Protein AF-A0A539CQL6-F1 (afdb_monomer_lite)

pLDDT: mean 83.02, std 14.41, range [50.53, 95.88]

Foldseek 3Di:
DDDDDPPPDPDPPPPPDD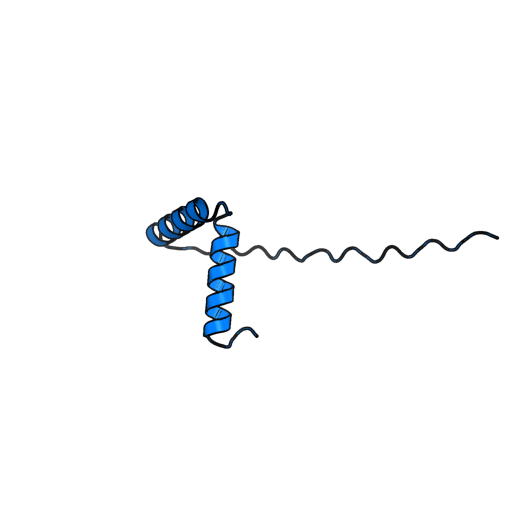DDDDDDPVVVVVLVVVCVVVVHDSVVSVVVVVQVVCVVVVNHD

Secondary structure (DSSP, 8-state):
-PPPPP------------------HHHHHHHHHHHHHTTS-HHHHHHHHHHHHHHHTTS--

Radius of gyration: 19.41 Å; chains: 1; bounding 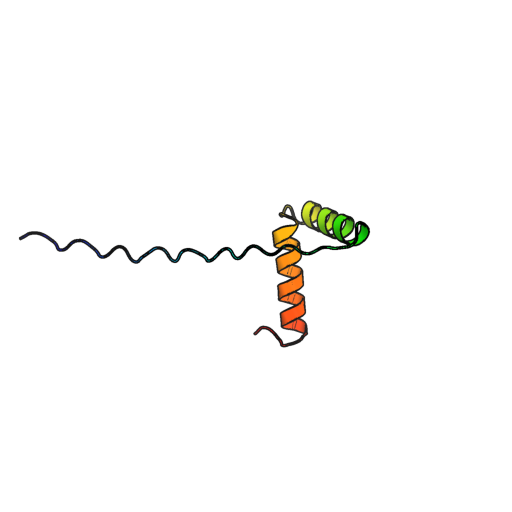box: 29×56×45 Å

Structure (mmCIF, N/CA/C/O backbone):
data_AF-A0A539CQL6-F1
#
_entry.id   AF-A0A539CQL6-F1
#
loop_
_atom_site.group_PDB
_atom_site.id
_atom_site.type_symbol
_atom_site.label_atom_id
_atom_site.label_alt_id
_atom_site.label_comp_id
_atom_site.label_asym_id
_atom_site.label_entity_id
_atom_site.label_seq_id
_atom_site.pdbx_PDB_ins_code
_atom_site.Cartn_x
_atom_site.Cartn_y
_atom_site.Cartn_z
_atom_site.occupancy
_atom_site.B_iso_or_equiv
_atom_site.auth_seq_id
_atom_site.auth_comp_id
_atom_site.auth_asym_id
_atom_site.auth_atom_id
_atom_site.pdbx_PDB_model_num
ATOM 1 N N . MET A 1 1 ? 12.105 47.129 33.953 1.00 50.53 1 MET A N 1
ATOM 2 C CA . MET A 1 1 ? 10.964 46.275 33.552 1.00 50.53 1 MET A CA 1
ATOM 3 C C . MET A 1 1 ? 11.495 45.136 32.684 1.00 50.53 1 MET A C 1
ATOM 5 O O . MET A 1 1 ? 11.991 45.411 31.600 1.00 50.53 1 MET A O 1
ATOM 9 N N . ARG A 1 2 ? 11.506 43.887 33.171 1.00 59.50 2 ARG A N 1
ATOM 10 C CA . ARG A 1 2 ? 11.967 42.716 32.397 1.00 59.50 2 ARG A CA 1
ATOM 11 C C . ARG A 1 2 ? 10.743 42.064 31.743 1.00 59.50 2 ARG A C 1
ATOM 13 O O . ARG A 1 2 ? 9.786 41.759 32.447 1.00 59.50 2 ARG A O 1
ATOM 20 N N . LYS A 1 3 ? 10.746 41.921 30.413 1.00 61.41 3 LYS A N 1
ATOM 21 C CA . LYS A 1 3 ? 9.677 41.244 29.656 1.00 61.41 3 LYS A CA 1
ATOM 22 C C . LYS A 1 3 ? 9.567 39.780 30.121 1.00 61.41 3 LYS A C 1
ATOM 24 O O . LYS A 1 3 ? 10.613 39.169 30.347 1.00 61.41 3 LYS A O 1
ATOM 29 N N . PRO A 1 4 ? 8.359 39.208 30.258 1.00 69.12 4 PRO A N 1
ATOM 30 C CA . PRO A 1 4 ? 8.215 37.787 30.545 1.00 69.12 4 PRO A CA 1
ATOM 31 C C . PRO A 1 4 ? 8.707 36.953 29.346 1.00 69.12 4 PRO A C 1
ATOM 33 O O . PRO A 1 4 ? 8.515 37.369 28.198 1.00 69.12 4 PRO A O 1
ATOM 36 N N . PRO A 1 5 ? 9.354 35.797 29.582 1.00 67.62 5 PRO A N 1
ATOM 37 C CA . PRO A 1 5 ? 9.745 34.886 28.516 1.00 67.62 5 PRO A CA 1
ATOM 38 C C . PRO A 1 5 ? 8.488 34.369 27.808 1.00 67.62 5 PRO A C 1
ATOM 40 O O . PRO A 1 5 ? 7.570 33.854 28.445 1.00 67.62 5 PRO A O 1
ATOM 43 N N . GLN A 1 6 ? 8.439 34.537 26.485 1.00 62.97 6 GLN A N 1
ATOM 44 C CA . GLN A 1 6 ? 7.399 33.945 25.649 1.00 62.97 6 GLN A CA 1
ATOM 45 C C . GLN A 1 6 ? 7.413 32.431 25.861 1.00 62.97 6 GLN A C 1
ATOM 47 O O . GLN A 1 6 ? 8.426 31.775 25.615 1.00 62.97 6 GLN A O 1
ATOM 52 N N . ALA A 1 7 ? 6.288 31.890 26.325 1.00 60.53 7 ALA A N 1
ATOM 53 C CA . ALA A 1 7 ? 6.057 30.461 26.370 1.00 60.53 7 ALA A CA 1
ATOM 54 C C . ALA A 1 7 ? 6.143 29.923 24.936 1.00 60.53 7 ALA A C 1
ATOM 56 O O . ALA A 1 7 ? 5.226 30.094 24.131 1.00 60.53 7 ALA A O 1
ATOM 57 N N . GLN A 1 8 ? 7.281 29.315 24.603 1.00 60.09 8 GLN A N 1
ATOM 58 C CA . GLN A 1 8 ? 7.422 28.511 23.402 1.00 60.09 8 GLN A CA 1
ATOM 59 C C . GLN A 1 8 ? 6.402 27.382 23.522 1.00 60.09 8 GLN A C 1
ATOM 61 O O . GLN A 1 8 ? 6.546 26.482 24.349 1.00 60.09 8 GLN A O 1
ATOM 66 N N . SER A 1 9 ? 5.327 27.475 22.739 1.00 57.19 9 SER A N 1
ATOM 67 C CA . SER A 1 9 ? 4.366 26.387 22.593 1.00 57.19 9 SER A CA 1
ATOM 68 C C . SER A 1 9 ? 5.153 25.124 22.235 1.00 57.19 9 SER A C 1
ATOM 70 O O . SER A 1 9 ? 5.966 25.189 21.308 1.00 57.19 9 SER A O 1
ATOM 72 N N . PRO A 1 10 ? 4.986 23.998 22.954 1.00 54.84 10 PRO A N 1
ATOM 73 C CA . PRO A 1 10 ? 5.712 22.785 22.630 1.00 54.84 10 PRO A CA 1
ATOM 74 C C . PRO A 1 10 ? 5.341 22.413 21.200 1.00 54.84 10 PRO A C 1
ATOM 76 O O . PRO A 1 10 ? 4.176 22.150 20.899 1.00 54.84 10 PRO A O 1
ATOM 79 N N . ALA A 1 11 ? 6.335 22.458 20.312 1.00 56.62 11 ALA A N 1
ATOM 80 C CA . ALA A 1 11 ? 6.216 21.980 18.950 1.00 56.62 11 ALA A CA 1
ATOM 81 C C . ALA A 1 11 ? 5.510 20.625 19.006 1.00 56.62 11 ALA A C 1
ATOM 83 O O . ALA A 1 11 ? 6.021 19.694 19.632 1.00 56.62 11 ALA A O 1
ATOM 84 N N . GLN A 1 12 ? 4.308 20.544 18.429 1.00 54.38 12 GLN A N 1
ATOM 85 C CA . GLN A 1 12 ? 3.547 19.305 18.344 1.00 54.38 12 GLN A CA 1
ATOM 86 C C . GLN A 1 12 ? 4.453 18.269 17.676 1.00 54.38 12 GLN A C 1
ATOM 88 O O . GLN A 1 12 ? 4.637 18.273 16.457 1.00 54.38 12 GLN A O 1
ATOM 93 N N . LYS A 1 13 ? 5.085 17.411 18.484 1.00 55.59 13 LYS A N 1
ATOM 94 C CA . LYS A 1 13 ? 5.849 16.259 18.021 1.00 55.59 13 LYS A CA 1
ATOM 95 C C . LYS A 1 13 ? 4.837 15.412 17.262 1.00 55.59 13 LYS A C 1
ATOM 97 O O . LYS A 1 13 ? 4.029 14.728 17.882 1.00 55.59 13 LYS A O 1
ATOM 102 N N . LYS A 1 14 ? 4.829 15.509 15.928 1.00 62.44 14 LYS A N 1
ATOM 103 C CA . LYS A 1 14 ? 4.052 14.610 15.070 1.00 62.44 14 LYS A CA 1
ATOM 104 C C . LYS A 1 14 ? 4.432 13.195 15.492 1.00 62.44 14 LYS A C 1
ATOM 106 O O . LYS A 1 14 ? 5.569 12.782 15.266 1.00 62.44 14 LYS A O 1
ATOM 111 N N . LEU A 1 15 ? 3.518 12.502 16.168 1.00 62.38 15 LEU A N 1
ATOM 112 C CA . LEU A 1 15 ? 3.675 11.110 16.566 1.00 62.38 15 LEU A CA 1
ATOM 113 C C . LEU A 1 15 ? 3.836 10.299 15.279 1.00 62.38 15 LEU A C 1
ATOM 115 O O . LEU A 1 15 ? 2.866 9.992 14.592 1.00 62.38 15 LEU A O 1
ATOM 119 N N . LYS A 1 16 ? 5.087 10.030 14.895 1.00 67.50 16 LYS A N 1
ATOM 120 C CA . LYS A 1 16 ? 5.399 9.105 13.810 1.00 67.50 16 LYS A CA 1
ATOM 121 C C . LYS A 1 16 ? 5.259 7.702 14.378 1.00 67.50 16 LYS A C 1
ATOM 123 O O . LYS A 1 16 ? 6.214 7.149 14.916 1.00 67.50 16 LYS A O 1
ATOM 128 N N . THR A 1 17 ? 4.055 7.154 14.301 1.00 76.06 17 THR A N 1
ATOM 129 C CA . THR A 1 17 ? 3.837 5.733 14.557 1.00 76.06 17 THR A CA 1
ATOM 130 C C . THR A 1 17 ? 4.361 4.959 13.355 1.00 76.06 17 THR A C 1
ATOM 132 O O . THR A 1 17 ? 3.874 5.139 12.240 1.00 76.06 17 THR A O 1
ATOM 135 N N . ASN A 1 18 ? 5.376 4.124 13.570 1.00 81.44 18 ASN A N 1
ATOM 136 C CA . ASN A 1 18 ? 5.878 3.219 12.542 1.00 81.44 18 ASN A CA 1
ATOM 137 C C . ASN A 1 18 ? 5.098 1.905 12.631 1.00 81.44 18 ASN A C 1
ATOM 139 O O . ASN A 1 18 ? 4.989 1.331 13.713 1.00 81.44 18 ASN A O 1
ATOM 143 N N . PHE A 1 19 ? 4.587 1.418 11.505 1.00 80.19 19 PHE A N 1
ATOM 144 C CA . PHE A 1 19 ? 4.019 0.077 11.399 1.00 80.19 19 PHE A CA 1
ATOM 145 C C . PHE A 1 19 ? 4.630 -0.637 10.193 1.00 80.19 19 PHE A C 1
ATOM 147 O O . PHE A 1 19 ? 4.934 -0.014 9.176 1.00 80.19 19 PHE A O 1
ATOM 154 N N . SER A 1 20 ? 4.824 -1.946 10.327 1.00 85.88 20 SER A N 1
ATOM 155 C CA . SER A 1 20 ? 5.396 -2.797 9.285 1.00 85.88 20 SER A CA 1
ATOM 156 C C . SER A 1 20 ? 4.322 -3.740 8.769 1.00 85.88 20 SER A C 1
ATOM 158 O O . SER A 1 20 ? 3.677 -4.429 9.555 1.00 85.88 20 SER A O 1
ATOM 160 N N . VAL A 1 21 ? 4.154 -3.800 7.450 1.00 85.31 21 VAL A N 1
ATOM 161 C CA . VAL A 1 21 ? 3.207 -4.710 6.796 1.00 85.31 21 VAL A CA 1
ATOM 162 C C . VAL A 1 21 ? 3.990 -5.689 5.938 1.00 85.31 21 VAL A C 1
ATOM 164 O O . VAL A 1 21 ? 4.860 -5.291 5.163 1.00 85.31 21 VAL A O 1
ATOM 167 N N . ARG A 1 22 ? 3.686 -6.981 6.073 1.00 91.88 22 ARG A N 1
ATOM 168 C CA . ARG A 1 22 ? 4.170 -7.999 5.138 1.00 91.88 22 ARG A CA 1
ATOM 169 C C . ARG A 1 22 ? 3.201 -8.051 3.965 1.00 91.88 22 ARG A C 1
ATOM 171 O O . ARG A 1 22 ? 2.031 -8.359 4.155 1.00 91.88 22 ARG A O 1
ATOM 178 N N . ILE A 1 23 ? 3.698 -7.733 2.779 1.00 91.19 23 ILE A N 1
ATOM 179 C CA . ILE A 1 23 ? 2.946 -7.788 1.523 1.00 91.19 23 ILE A CA 1
ATOM 180 C C . ILE A 1 23 ? 3.639 -8.740 0.555 1.00 91.19 23 ILE A C 1
ATOM 182 O O . ILE A 1 23 ? 4.840 -8.996 0.681 1.00 91.19 23 ILE A O 1
ATOM 186 N N . ALA A 1 24 ? 2.879 -9.254 -0.406 1.00 95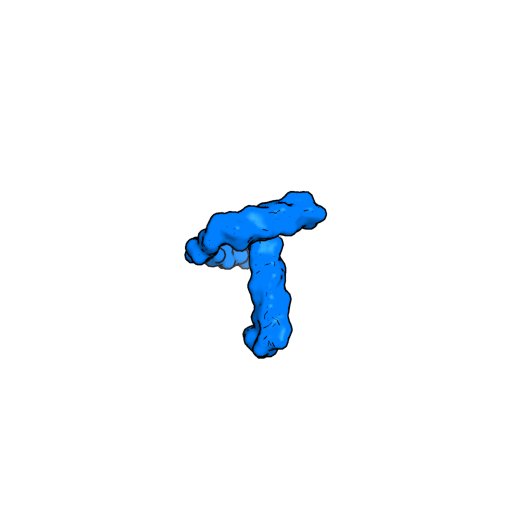.06 24 ALA A N 1
ATOM 187 C CA . ALA A 1 24 ? 3.420 -10.119 -1.438 1.00 95.06 24 ALA A CA 1
ATOM 188 C C . ALA A 1 24 ? 4.419 -9.359 -2.348 1.00 95.06 24 ALA A C 1
ATOM 190 O O . ALA A 1 24 ? 4.329 -8.128 -2.477 1.00 95.06 24 ALA A O 1
ATOM 191 N N . PRO A 1 25 ? 5.399 -10.054 -2.959 1.00 93.88 25 PRO A N 1
ATOM 192 C CA . PRO A 1 25 ? 6.424 -9.418 -3.789 1.00 93.88 25 PRO A CA 1
ATOM 193 C C . PRO A 1 25 ? 5.858 -8.638 -4.983 1.00 93.88 25 PRO A C 1
ATOM 195 O O . PRO A 1 25 ? 6.377 -7.574 -5.318 1.00 93.88 25 PRO A O 1
ATOM 198 N N . ASP A 1 26 ? 4.781 -9.131 -5.593 1.00 95.88 26 ASP A N 1
ATOM 199 C CA . ASP A 1 26 ? 4.073 -8.494 -6.706 1.00 95.88 26 ASP A CA 1
ATOM 200 C C . ASP A 1 26 ? 3.428 -7.166 -6.281 1.00 95.88 26 ASP A C 1
ATOM 202 O O . ASP A 1 26 ? 3.621 -6.144 -6.942 1.00 95.88 26 ASP A O 1
ATOM 206 N N . VAL A 1 27 ? 2.769 -7.138 -5.116 1.00 93.69 27 VAL A N 1
ATOM 207 C CA . VAL A 1 27 ? 2.187 -5.919 -4.536 1.00 93.69 27 VAL A CA 1
ATOM 208 C C . VAL A 1 27 ? 3.280 -4.895 -4.242 1.00 93.69 27 VAL A C 1
ATOM 210 O O . VAL A 1 27 ? 3.120 -3.708 -4.529 1.00 93.69 27 VAL A O 1
ATOM 213 N N . ARG A 1 28 ? 4.428 -5.341 -3.715 1.00 92.62 28 ARG A N 1
ATOM 214 C CA . ARG A 1 28 ? 5.581 -4.463 -3.475 1.00 92.62 28 ARG A CA 1
ATOM 215 C C . ARG A 1 28 ? 6.121 -3.869 -4.777 1.00 92.62 28 ARG A C 1
ATOM 217 O O . ARG A 1 28 ? 6.431 -2.680 -4.810 1.00 92.62 28 ARG A O 1
ATOM 224 N N . ALA A 1 29 ? 6.224 -4.669 -5.837 1.00 94.88 29 ALA A N 1
ATOM 225 C CA . ALA A 1 29 ? 6.672 -4.202 -7.146 1.00 94.88 29 ALA A CA 1
ATOM 2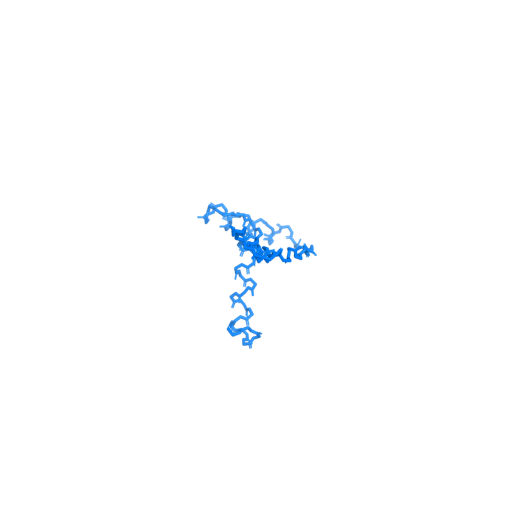26 C C . ALA A 1 29 ? 5.697 -3.176 -7.749 1.00 94.88 29 ALA A C 1
ATOM 228 O O . ALA A 1 29 ? 6.129 -2.124 -8.222 1.00 94.88 29 ALA A O 1
ATOM 229 N N . ALA A 1 30 ? 4.389 -3.437 -7.667 1.00 94.25 30 ALA A N 1
ATOM 230 C CA . ALA A 1 30 ? 3.357 -2.508 -8.120 1.00 94.25 30 ALA A CA 1
ATOM 231 C C . ALA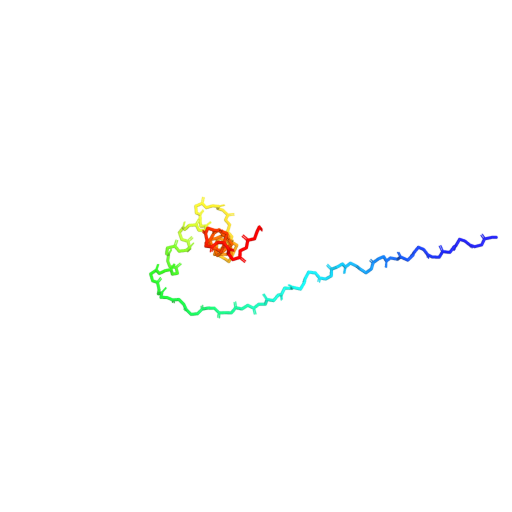 A 1 30 ? 3.400 -1.179 -7.346 1.00 94.25 30 ALA A C 1
ATOM 233 O O . ALA A 1 30 ? 3.346 -0.109 -7.955 1.00 94.25 30 ALA A O 1
ATOM 234 N N . LEU A 1 31 ? 3.568 -1.239 -6.020 1.00 93.31 31 LEU A N 1
ATOM 235 C CA . LEU A 1 31 ? 3.702 -0.054 -5.174 1.00 93.31 31 LEU A CA 1
ATOM 236 C C . LEU A 1 31 ? 4.946 0.767 -5.532 1.00 93.31 31 LEU A C 1
ATOM 238 O O . LEU A 1 31 ? 4.851 1.985 -5.651 1.00 93.31 31 LEU A O 1
ATOM 242 N N . ASN A 1 32 ? 6.096 0.117 -5.729 1.00 94.19 32 ASN A N 1
ATOM 243 C CA . ASN A 1 32 ? 7.325 0.804 -6.130 1.00 94.19 32 ASN A CA 1
ATOM 244 C C . ASN A 1 32 ? 7.159 1.498 -7.486 1.00 94.19 32 ASN A C 1
ATOM 246 O O . ASN A 1 32 ? 7.480 2.674 -7.601 1.00 94.19 32 ASN A O 1
ATOM 250 N N . LYS A 1 33 ? 6.560 0.819 -8.470 1.00 94.81 33 LYS A N 1
ATOM 251 C CA . LYS A 1 33 ? 6.288 1.400 -9.790 1.00 94.81 33 LYS A CA 1
ATOM 252 C C . LYS A 1 33 ? 5.355 2.614 -9.715 1.00 94.81 33 LYS A C 1
ATOM 254 O O . LYS A 1 33 ? 5.542 3.589 -10.440 1.00 94.81 33 LYS A O 1
ATOM 259 N N . ALA A 1 34 ? 4.347 2.571 -8.842 1.00 92.81 34 ALA A N 1
ATOM 260 C CA . ALA A 1 34 ? 3.483 3.723 -8.583 1.00 92.81 34 ALA A CA 1
ATOM 261 C C . ALA A 1 34 ? 4.260 4.877 -7.923 1.00 92.81 34 ALA A C 1
ATOM 263 O O . ALA A 1 34 ? 4.083 6.031 -8.300 1.00 92.81 34 ALA A O 1
ATOM 264 N N . ALA A 1 35 ? 5.157 4.559 -6.987 1.00 93.75 35 ALA A N 1
ATOM 265 C CA . ALA A 1 35 ? 6.000 5.531 -6.301 1.00 93.75 35 ALA A CA 1
ATOM 266 C C . ALA A 1 35 ? 6.968 6.255 -7.247 1.00 93.75 35 ALA A C 1
ATOM 268 O O . ALA A 1 35 ? 7.057 7.480 -7.200 1.00 93.75 35 ALA A O 1
ATOM 269 N N . GLU A 1 36 ? 7.611 5.515 -8.155 1.00 94.50 36 GLU A N 1
ATOM 270 C CA . GLU A 1 36 ? 8.472 6.071 -9.206 1.00 94.50 36 GLU A CA 1
ATOM 271 C C . GLU A 1 36 ? 7.699 7.011 -10.135 1.00 94.50 36 GLU A C 1
ATOM 273 O O . GLU A 1 36 ? 8.180 8.085 -10.480 1.00 94.50 36 GLU A O 1
ATOM 278 N N . ARG A 1 37 ? 6.466 6.644 -10.506 1.00 93.56 37 ARG A N 1
ATOM 279 C CA . ARG A 1 37 ? 5.626 7.471 -11.382 1.00 93.56 37 ARG A CA 1
ATOM 280 C C . ARG A 1 37 ? 5.159 8.770 -10.718 1.00 93.56 37 ARG A C 1
ATOM 282 O O . ARG A 1 37 ? 4.933 9.754 -11.416 1.00 93.56 37 ARG A O 1
ATOM 289 N N . GLU A 1 38 ? 4.971 8.761 -9.401 1.00 88.62 38 GLU A N 1
ATOM 290 C CA . GLU A 1 38 ? 4.510 9.918 -8.624 1.00 88.62 38 GLU A CA 1
ATOM 291 C C . GLU A 1 38 ? 5.659 10.779 -8.062 1.00 88.62 38 GLU A C 1
ATOM 293 O O . GLU A 1 38 ? 5.370 11.766 -7.384 1.00 88.62 38 GLU A O 1
ATOM 298 N N . ASP A 1 39 ? 6.927 10.418 -8.313 1.00 90.12 39 ASP A N 1
ATOM 299 C CA . ASP A 1 39 ? 8.128 11.020 -7.701 1.00 90.12 39 ASP A CA 1
ATOM 300 C C . ASP A 1 39 ? 8.024 11.091 -6.161 1.00 90.12 39 ASP A C 1
ATOM 302 O O . ASP A 1 39 ? 8.305 12.092 -5.500 1.00 90.12 39 ASP A O 1
ATOM 306 N N . ARG A 1 40 ? 7.508 10.014 -5.555 1.00 89.75 40 ARG A N 1
ATOM 307 C CA . ARG A 1 40 ? 7.214 9.935 -4.115 1.00 89.75 40 ARG A CA 1
ATOM 308 C C . ARG A 1 40 ? 7.782 8.668 -3.502 1.00 89.75 40 ARG A C 1
ATOM 310 O O . ARG A 1 40 ? 8.064 7.686 -4.174 1.00 89.75 40 ARG A O 1
ATOM 317 N N . SER A 1 41 ? 7.908 8.658 -2.174 1.00 90.25 41 SER A N 1
ATOM 318 C CA . SER A 1 41 ? 8.267 7.435 -1.457 1.00 90.25 41 SER A CA 1
ATOM 319 C C . SER A 1 41 ? 7.123 6.418 -1.503 1.00 90.25 41 SER A C 1
ATOM 321 O O . SER A 1 41 ? 5.953 6.770 -1.327 1.00 90.25 41 SER A O 1
ATOM 323 N N . ALA A 1 42 ? 7.464 5.135 -1.651 1.00 88.81 42 ALA A N 1
ATOM 324 C CA . ALA A 1 42 ? 6.496 4.036 -1.625 1.00 88.81 42 ALA A CA 1
ATOM 325 C C . ALA A 1 42 ? 5.618 4.055 -0.361 1.00 88.81 42 ALA A C 1
ATOM 327 O O . ALA A 1 42 ? 4.428 3.763 -0.428 1.00 88.81 42 ALA A O 1
ATOM 328 N N . GLY A 1 43 ? 6.176 4.473 0.782 1.00 89.25 43 GLY A N 1
ATOM 329 C CA . GLY A 1 43 ? 5.424 4.639 2.027 1.00 89.25 43 GLY A CA 1
ATOM 330 C C . GLY A 1 43 ? 4.352 5.731 1.957 1.00 89.25 43 GLY A C 1
ATOM 331 O O . GLY A 1 43 ? 3.234 5.512 2.414 1.00 89.25 43 GLY A O 1
ATOM 332 N N . ASN A 1 44 ? 4.650 6.883 1.346 1.00 89.94 44 ASN A N 1
ATOM 333 C CA . ASN A 1 44 ? 3.663 7.955 1.176 1.00 89.94 44 ASN A CA 1
ATOM 334 C C . ASN A 1 44 ? 2.567 7.565 0.181 1.00 89.94 44 ASN A C 1
ATOM 336 O O . ASN A 1 44 ? 1.403 7.901 0.394 1.00 89.94 44 ASN A O 1
ATOM 340 N N . VAL A 1 45 ? 2.926 6.844 -0.882 1.00 92.50 45 VAL A N 1
ATOM 341 C CA . VAL A 1 45 ? 1.958 6.320 -1.851 1.00 92.50 45 VAL A CA 1
ATOM 342 C C . VAL A 1 45 ? 1.056 5.275 -1.197 1.00 92.50 45 VAL A C 1
ATOM 344 O O . VAL A 1 45 ? -0.164 5.380 -1.293 1.00 92.50 45 VAL A O 1
ATOM 347 N N . ALA A 1 46 ? 1.623 4.330 -0.444 1.00 91.69 46 ALA A N 1
ATOM 348 C CA . ALA A 1 46 ? 0.846 3.349 0.311 1.00 91.69 46 ALA A CA 1
ATOM 349 C C . ALA A 1 46 ? -0.108 4.026 1.300 1.00 91.69 46 ALA A C 1
ATOM 351 O O . ALA A 1 46 ? -1.284 3.680 1.356 1.00 91.69 46 ALA A O 1
ATOM 352 N N . LEU A 1 47 ? 0.373 5.031 2.039 1.00 90.31 47 LEU A N 1
ATOM 353 C CA . LEU A 1 47 ? -0.462 5.795 2.960 1.00 90.31 47 LEU A CA 1
ATOM 354 C C . LEU A 1 47 ? -1.620 6.488 2.234 1.00 90.31 47 LEU A C 1
ATOM 356 O O . LEU A 1 47 ? -2.740 6.459 2.736 1.00 90.31 47 LEU A O 1
ATOM 360 N N . ARG A 1 48 ? -1.375 7.076 1.056 1.00 92.19 48 ARG A N 1
ATOM 361 C CA . ARG A 1 48 ? -2.420 7.710 0.240 1.00 92.19 48 ARG A CA 1
ATOM 362 C C . ARG A 1 48 ? -3.517 6.712 -0.124 1.00 92.19 48 ARG A C 1
ATOM 364 O O . ARG A 1 48 ? -4.675 6.978 0.177 1.00 92.19 48 ARG A O 1
ATOM 371 N N . TYR A 1 49 ? -3.149 5.549 -0.659 1.00 92.06 49 TYR A N 1
ATOM 372 C CA . TYR A 1 49 ? -4.116 4.505 -1.010 1.00 92.06 49 TYR A CA 1
ATOM 373 C C . TYR A 1 49 ? -4.876 3.963 0.208 1.00 92.06 49 TYR A C 1
ATOM 375 O O . TYR A 1 49 ? -6.079 3.730 0.118 1.00 92.06 49 TYR A O 1
ATOM 383 N N . ILE A 1 50 ? -4.211 3.805 1.360 1.00 91.75 50 ILE A N 1
ATOM 384 C CA . ILE A 1 50 ? -4.872 3.405 2.612 1.00 91.75 50 ILE A CA 1
ATOM 385 C C . ILE A 1 50 ? -5.908 4.458 3.023 1.00 91.75 50 ILE A C 1
ATOM 387 O O . ILE A 1 50 ? -7.052 4.117 3.306 1.00 91.75 50 ILE A O 1
ATOM 391 N N . VAL A 1 51 ? -5.533 5.739 3.032 1.00 92.44 51 VAL A N 1
ATOM 392 C CA . VAL A 1 51 ? -6.434 6.843 3.397 1.00 92.44 51 VAL A CA 1
ATOM 393 C C . VAL A 1 51 ? -7.618 6.931 2.434 1.00 92.44 51 VAL A C 1
ATOM 395 O O . VAL A 1 51 ? -8.754 7.056 2.883 1.00 92.44 51 VAL A O 1
ATOM 398 N N . GLU A 1 52 ? -7.375 6.842 1.126 1.00 94.12 52 GLU A N 1
ATOM 399 C CA . GLU A 1 52 ? -8.428 6.865 0.106 1.00 94.12 52 GLU A CA 1
ATOM 400 C C . GLU A 1 52 ? -9.378 5.668 0.246 1.00 94.12 52 GLU A C 1
ATOM 402 O O . GLU A 1 52 ? -10.594 5.857 0.229 1.00 94.12 52 GLU A O 1
ATOM 407 N N . GLY A 1 53 ? -8.853 4.462 0.484 1.00 94.38 53 GLY A N 1
ATOM 408 C CA . GLY A 1 53 ? -9.661 3.267 0.733 1.00 94.38 53 GLY A CA 1
ATOM 409 C C . GLY A 1 53 ? -10.510 3.371 2.004 1.00 94.38 53 GLY A C 1
ATOM 410 O O . GLY A 1 53 ? -11.691 3.028 1.989 1.00 94.38 53 GLY A O 1
ATOM 411 N N . LEU A 1 54 ? -9.950 3.910 3.092 1.00 95.50 54 LEU A N 1
ATOM 412 C CA . LEU A 1 54 ? -10.691 4.135 4.338 1.00 95.50 54 LEU A CA 1
ATOM 413 C C . LEU A 1 54 ? -11.792 5.190 4.177 1.00 95.50 54 LEU A C 1
ATOM 415 O O . LEU A 1 54 ? -12.869 5.026 4.749 1.00 95.50 54 LEU A O 1
ATOM 419 N N . LYS A 1 55 ? -11.556 6.242 3.382 1.00 95.31 55 LYS A N 1
ATOM 420 C CA . LYS A 1 55 ? -12.582 7.240 3.044 1.00 95.31 55 LYS A CA 1
ATOM 421 C C . LYS A 1 55 ? -13.694 6.644 2.191 1.00 95.31 55 LYS A C 1
ATOM 423 O O . LYS A 1 55 ? -14.864 6.827 2.509 1.00 95.31 55 LYS A O 1
ATOM 428 N N . ALA A 1 56 ? -13.338 5.893 1.149 1.00 94.75 56 ALA A N 1
ATOM 429 C CA . ALA A 1 56 ? -14.304 5.226 0.279 1.00 94.75 56 ALA A CA 1
ATOM 430 C C . ALA A 1 56 ? -15.169 4.206 1.043 1.00 94.75 56 ALA A C 1
ATOM 432 O O . ALA A 1 56 ? -16.354 4.069 0.755 1.00 94.75 56 ALA A O 1
ATOM 433 N N . GLY A 1 57 ? -14.597 3.535 2.048 1.00 93.06 57 GLY A N 1
ATOM 434 C CA . GLY A 1 57 ? -15.320 2.631 2.946 1.00 93.06 57 GLY A CA 1
ATOM 435 C C . GLY A 1 57 ? -16.103 3.318 4.073 1.00 93.06 57 GLY A C 1
ATOM 436 O O . GLY A 1 57 ? -16.741 2.629 4.862 1.00 93.06 57 GLY A O 1
ATOM 437 N N . GLY A 1 58 ? -16.047 4.649 4.194 1.00 95.12 58 GLY A N 1
ATOM 438 C CA . GLY A 1 58 ? -16.740 5.404 5.246 1.00 95.12 58 GLY A CA 1
ATOM 439 C C . GLY A 1 58 ? -16.111 5.313 6.645 1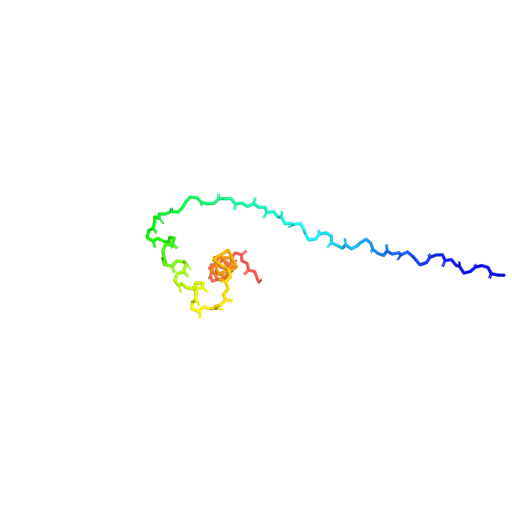.00 95.12 58 GLY A C 1
ATOM 440 O O . GLY A 1 58 ? -16.705 5.791 7.610 1.00 95.12 58 GLY A O 1
ATOM 441 N N . TYR A 1 59 ? -14.912 4.737 6.776 1.00 94.12 59 TYR A N 1
ATOM 442 C CA . TYR A 1 59 ? -14.183 4.616 8.049 1.00 94.12 59 TYR A CA 1
ATOM 443 C C . TYR A 1 59 ? -13.425 5.891 8.433 1.00 94.12 59 TYR A C 1
ATOM 445 O O . TYR A 1 59 ? -13.041 6.065 9.589 1.00 94.12 59 TYR A O 1
ATOM 453 N N . LEU A 1 60 ? -13.188 6.774 7.462 1.00 87.94 60 LEU A N 1
ATOM 454 C CA . LEU A 1 60 ? -12.492 8.040 7.644 1.00 87.94 60 LEU A CA 1
ATOM 455 C C . LEU A 1 60 ? -13.312 9.165 6.996 1.00 87.94 60 LEU A C 1
ATOM 457 O O . LEU A 1 60 ? -13.712 9.036 5.841 1.00 87.94 60 LEU A O 1
ATOM 461 N N . LYS A 1 61 ? -13.571 10.242 7.746 1.00 78.62 61 LYS A N 1
ATOM 462 C CA . LYS A 1 61 ? -14.250 11.456 7.258 1.00 78.62 61 LYS A CA 1
ATOM 463 C C . LYS A 1 61 ? -13.268 12.424 6.600 1.00 78.62 61 LYS A C 1
ATOM 465 O O . LYS A 1 61 ? -12.105 12.502 7.059 1.00 78.62 61 LYS A O 1
#

Sequence (61 aa):
MRKPPQAQSPAQKKLKTNFSVRIAPDVRAALNKAAEREDRSAGNVALRYIVEGLKAGGYLK